Protein AF-A0A9P8IW69-F1 (afdb_monomer_lite)

Foldseek 3Di:
DDPVPPPPDPPCQAADEDEAEQCVDPVNVVVVVVQVPDNRYDHDYYHHDPVPPPD

pLDDT: mean 87.24, std 15.43, range [47.78, 98.12]

Sequence (55 aa):
MDVTTFTEKARDFPKKKCGVLGATGSVGQRFILLLALHPHFTLHAVGASERSAGK

Secondary structure (DSSP, 8-state):
--GGGG---------EEEEEETTTSHHHHHHHHHHTT-SSEEEEEEE--GGGTT-

InterPro domains:
  IPR000534 Semialdehyde dehydrogenase, NAD-binding [PF01118] (18-55)
  IPR036291 NAD(P)-binding domain superfamily [SSF51735] (15-55)
  IPR051823 Aspartate-semialdehyde dehydrogenase-related [PTHR46718] (14-55)

Organism: Aureobasidium melanogenum (NCBI:txid46634)

Structure (mmCIF, N/CA/C/O backbone):
data_AF-A0A9P8IW69-F1
#
_entry.id   AF-A0A9P8IW69-F1
#
loop_
_atom_site.group_PDB
_atom_site.id
_atom_site.type_symbol
_atom_site.label_atom_id
_atom_site.label_alt_id
_atom_site.label_comp_id
_atom_site.label_asym_id
_atom_site.label_entity_id
_atom_site.label_seq_id
_atom_site.pdbx_PDB_ins_code
_atom_site.Cartn_x
_atom_site.Cartn_y
_atom_site.Cartn_z
_atom_site.occupancy
_atom_site.B_iso_or_equiv
_atom_site.auth_seq_id
_atom_site.auth_comp_id
_atom_site.auth_asym_id
_atom_site.auth_atom_id
_atom_site.pdbx_PDB_model_num
ATOM 1 N N . MET A 1 1 ? -23.504 14.734 42.213 1.00 49.22 1 MET A N 1
ATOM 2 C CA . MET A 1 1 ? -22.853 15.455 41.095 1.00 49.22 1 MET A CA 1
ATOM 3 C C . MET A 1 1 ? -22.147 14.387 40.296 1.00 49.22 1 MET A C 1
ATOM 5 O O . MET A 1 1 ? -21.069 13.951 40.680 1.00 49.22 1 MET A O 1
ATOM 9 N N . ASP A 1 2 ? -22.842 13.861 39.294 1.00 47.78 2 ASP A N 1
ATOM 10 C CA . ASP A 1 2 ? -22.515 12.562 38.719 1.00 47.78 2 ASP A CA 1
ATOM 11 C C . ASP A 1 2 ? -21.471 12.718 37.612 1.00 47.78 2 ASP A C 1
ATOM 13 O O . ASP A 1 2 ? -21.705 13.313 36.560 1.00 47.78 2 ASP A O 1
ATOM 17 N N . VAL A 1 3 ? -20.285 12.172 37.890 1.00 63.56 3 VAL A N 1
ATOM 18 C CA . VAL A 1 3 ? -19.084 12.155 37.035 1.00 63.56 3 VAL A CA 1
ATOM 19 C C . VAL A 1 3 ? -19.287 11.396 35.709 1.00 63.56 3 VAL A C 1
ATOM 21 O O . VAL A 1 3 ? -18.429 11.413 34.832 1.00 63.56 3 VAL A O 1
ATOM 24 N N . THR A 1 4 ? -20.444 10.762 35.521 1.00 62.66 4 THR A N 1
ATOM 25 C CA . THR A 1 4 ? -20.796 9.923 34.365 1.00 62.66 4 THR A CA 1
ATOM 26 C C . THR A 1 4 ? -21.065 10.704 33.074 1.00 62.66 4 THR A C 1
ATOM 28 O O . THR A 1 4 ? -21.189 10.094 32.017 1.00 62.66 4 THR A O 1
ATOM 31 N N . THR A 1 5 ? -21.102 12.041 33.117 1.00 59.09 5 THR A N 1
ATOM 32 C CA . THR A 1 5 ? -21.432 12.881 31.945 1.00 59.09 5 THR A CA 1
ATOM 33 C C . THR A 1 5 ? -20.208 13.250 31.083 1.00 59.09 5 THR A C 1
ATOM 35 O O . THR A 1 5 ? -20.368 13.717 29.960 1.00 59.09 5 THR A O 1
ATOM 38 N N . PHE A 1 6 ? -18.975 13.000 31.548 1.00 60.22 6 PHE A N 1
ATOM 39 C CA . PHE A 1 6 ? -17.742 13.383 30.831 1.00 60.22 6 PH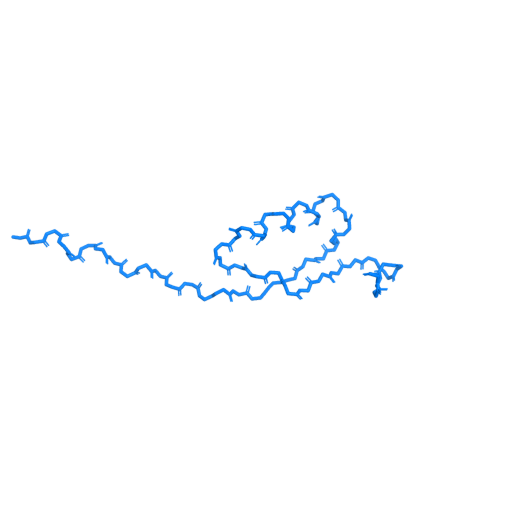E A CA 1
ATOM 40 C C . PHE A 1 6 ? -17.208 12.342 29.840 1.00 60.22 6 PHE A C 1
ATOM 42 O O . PHE A 1 6 ? -16.181 12.577 29.204 1.00 60.22 6 PHE A O 1
ATOM 49 N N . THR A 1 7 ? -17.877 11.200 29.659 1.00 64.62 7 THR A N 1
ATOM 50 C CA . THR A 1 7 ? -17.486 10.244 28.610 1.00 64.62 7 THR A CA 1
ATOM 51 C C . THR A 1 7 ? -18.091 10.709 27.283 1.00 64.62 7 THR A C 1
ATOM 53 O O . THR A 1 7 ? -19.040 10.130 26.750 1.00 64.62 7 THR A O 1
ATOM 56 N N . GLU A 1 8 ? -17.587 11.837 26.783 1.00 56.91 8 GLU A N 1
ATOM 57 C CA . GLU A 1 8 ? -17.901 12.366 25.464 1.00 56.91 8 GLU A CA 1
ATOM 58 C C . GLU A 1 8 ? -17.679 11.265 24.427 1.00 56.91 8 GLU A C 1
ATOM 60 O O . GLU A 1 8 ? -16.554 10.848 24.158 1.00 56.91 8 GLU A O 1
ATOM 65 N N . LYS A 1 9 ? -18.801 10.770 23.898 1.00 58.56 9 LYS A N 1
ATOM 66 C CA . LYS A 1 9 ? -18.985 10.092 22.615 1.00 58.56 9 LYS A CA 1
ATOM 67 C C . LYS A 1 9 ? -17.676 10.032 21.819 1.00 58.56 9 LYS A C 1
ATOM 69 O O . LYS A 1 9 ? -17.317 11.008 21.156 1.00 58.56 9 LYS A O 1
ATOM 74 N N . ALA A 1 10 ? -16.963 8.903 21.914 1.00 62.88 10 ALA A N 1
ATOM 75 C CA . ALA A 1 10 ? -15.772 8.651 21.112 1.00 62.88 10 ALA A CA 1
ATOM 76 C C . ALA A 1 10 ? -16.117 9.033 19.672 1.00 62.88 10 ALA A C 1
ATOM 78 O O . ALA A 1 10 ? -17.084 8.508 19.118 1.00 62.88 10 ALA A O 1
ATOM 79 N N . ARG A 1 11 ? -15.425 10.039 19.125 1.00 64.94 11 ARG A N 1
ATOM 80 C CA . ARG A 1 11 ? -15.684 10.519 17.768 1.00 64.94 11 ARG A CA 1
ATOM 81 C C . ARG A 1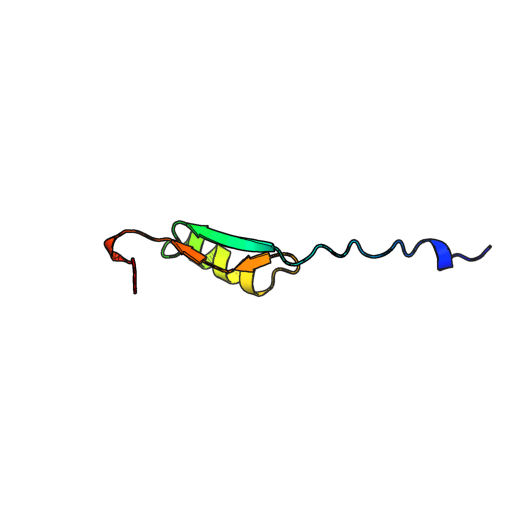 11 ? -15.520 9.315 16.849 1.00 64.94 11 ARG A C 1
ATOM 83 O O . ARG A 1 11 ? -14.399 8.860 16.635 1.00 64.94 11 ARG A O 1
ATOM 90 N N . ASP A 1 12 ? -16.639 8.770 16.382 1.00 69.06 12 ASP A N 1
ATOM 91 C CA . ASP A 1 12 ? -16.631 7.671 15.434 1.00 69.06 12 ASP A CA 1
ATOM 92 C C . ASP A 1 12 ? -16.113 8.247 14.120 1.00 69.06 12 ASP A C 1
ATOM 94 O O . ASP A 1 12 ? -16.807 8.974 13.408 1.00 69.06 12 ASP A O 1
ATOM 98 N N . PHE A 1 13 ? -14.822 8.047 13.878 1.00 70.38 13 PHE A N 1
ATOM 99 C CA . PHE A 1 13 ? -1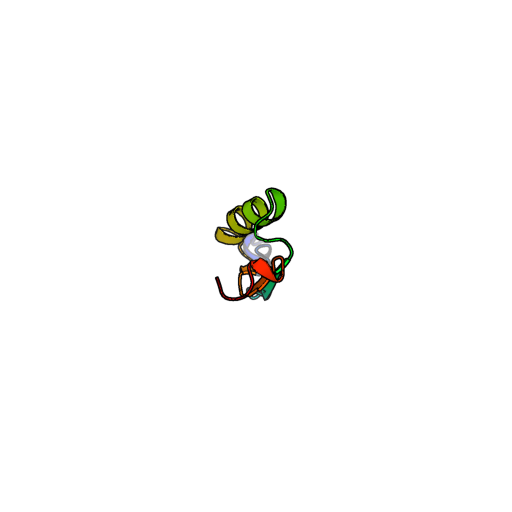4.183 8.429 12.636 1.00 70.38 13 PHE A CA 1
ATOM 100 C C . PHE A 1 13 ? -14.359 7.256 11.676 1.00 70.38 13 PHE A C 1
ATOM 102 O O . PHE A 1 13 ? -13.629 6.266 11.800 1.00 70.38 13 PHE A O 1
ATOM 109 N N . PRO A 1 14 ? -15.299 7.342 10.714 1.00 77.12 14 PRO A N 1
ATOM 110 C CA . PRO A 1 14 ? -15.563 6.236 9.813 1.00 77.12 14 PRO A CA 1
ATOM 111 C C . PRO A 1 14 ? -14.293 5.917 9.032 1.00 77.12 14 PRO A C 1
ATOM 113 O O . PRO A 1 14 ? -13.667 6.828 8.476 1.00 77.12 14 PRO A O 1
ATOM 116 N N . LYS A 1 15 ? -13.926 4.631 8.981 1.00 87.69 15 LYS A N 1
ATOM 117 C CA . LYS A 1 15 ? -12.723 4.160 8.285 1.00 87.69 15 LYS A CA 1
ATOM 118 C C . LYS A 1 15 ? -12.695 4.694 6.854 1.00 87.69 15 LYS A C 1
ATOM 120 O O . LYS A 1 15 ? -13.554 4.368 6.035 1.00 87.69 15 LYS A O 1
ATOM 125 N N . LYS A 1 16 ? -11.710 5.538 6.551 1.00 95.12 16 LYS A N 1
ATOM 126 C CA . LYS A 1 16 ? -11.536 6.139 5.229 1.00 95.12 16 LYS A CA 1
ATOM 127 C C . LYS A 1 16 ? -10.673 5.236 4.359 1.00 95.12 16 LYS A C 1
ATOM 129 O O . LYS A 1 16 ? -9.665 4.690 4.806 1.00 95.12 16 LYS A O 1
ATOM 134 N N . LYS A 1 17 ? -11.068 5.094 3.096 1.00 97.19 17 LYS A N 1
ATOM 135 C CA . LYS A 1 17 ? -10.260 4.401 2.090 1.00 97.19 17 LYS A CA 1
ATOM 136 C C . LYS A 1 17 ? -9.035 5.251 1.767 1.00 97.19 17 LYS A C 1
ATOM 138 O O . LYS A 1 17 ? -9.175 6.447 1.524 1.00 97.19 17 LYS A O 1
ATOM 143 N N . CYS A 1 18 ? -7.860 4.638 1.751 1.00 97.19 18 CYS A N 1
ATOM 144 C CA . CYS A 1 18 ? -6.615 5.298 1.368 1.00 97.19 18 CYS A CA 1
ATOM 145 C C . CYS A 1 18 ? -5.851 4.480 0.323 1.00 97.19 18 CYS A C 1
ATOM 147 O O . CYS A 1 18 ? -6.105 3.286 0.136 1.00 97.19 18 CYS A O 1
ATOM 149 N N . GLY A 1 19 ? -4.916 5.137 -0.362 1.00 97.62 19 GLY A N 1
ATOM 150 C CA . GLY A 1 19 ? -3.980 4.484 -1.267 1.00 97.62 19 GLY A CA 1
ATOM 151 C C . GLY A 1 19 ? -2.534 4.833 -0.936 1.00 97.62 19 GLY A C 1
ATOM 152 O O . GLY A 1 19 ? -2.265 5.909 -0.404 1.00 97.62 19 GLY A O 1
ATOM 153 N N . VAL A 1 20 ? -1.611 3.922 -1.247 1.00 98.12 20 VAL A N 1
ATOM 154 C CA . VAL A 1 20 ? -0.164 4.118 -1.054 1.00 98.12 20 VAL A CA 1
ATOM 155 C C . VAL A 1 20 ? 0.523 4.162 -2.416 1.00 98.12 20 VAL A C 1
ATOM 157 O O . VAL A 1 20 ? 0.458 3.193 -3.170 1.00 98.12 20 VAL A O 1
ATOM 160 N N . LEU A 1 21 ? 1.193 5.273 -2.728 1.00 97.75 21 LEU A N 1
ATOM 161 C CA . LEU A 1 21 ? 2.026 5.423 -3.925 1.00 97.75 21 LEU A CA 1
ATOM 162 C C . LEU A 1 21 ? 3.479 5.057 -3.604 1.00 97.75 21 LEU A C 1
ATOM 164 O O . LEU A 1 21 ? 3.983 5.383 -2.532 1.00 97.75 21 LEU A O 1
ATOM 168 N N . GLY A 1 22 ? 4.153 4.372 -4.527 1.00 96.94 22 GLY A N 1
ATOM 169 C CA . GLY A 1 22 ? 5.489 3.827 -4.278 1.00 96.94 22 GLY A CA 1
ATOM 170 C C . GLY A 1 22 ? 5.471 2.636 -3.315 1.00 96.94 22 GLY A C 1
ATOM 171 O O . GLY A 1 22 ? 6.427 2.436 -2.567 1.00 96.94 22 GLY A O 1
ATOM 172 N N . ALA A 1 23 ? 4.396 1.841 -3.333 1.00 97.31 23 ALA A N 1
ATOM 173 C CA . ALA A 1 23 ? 4.166 0.726 -2.413 1.00 97.31 23 ALA A CA 1
ATOM 174 C C . ALA A 1 23 ? 5.307 -0.312 -2.382 1.00 97.31 23 ALA A C 1
ATOM 176 O O . ALA A 1 23 ? 5.527 -0.950 -1.357 1.00 97.31 23 ALA A O 1
ATOM 177 N N . THR A 1 24 ? 6.063 -0.454 -3.475 1.00 97.31 24 THR A N 1
ATOM 178 C CA . THR A 1 24 ? 7.196 -1.388 -3.577 1.00 97.31 24 THR A CA 1
ATOM 179 C C . THR A 1 24 ? 8.467 -0.899 -2.881 1.00 97.31 24 THR A C 1
ATOM 181 O O . THR A 1 24 ? 9.342 -1.712 -2.598 1.00 97.31 24 THR A O 1
ATOM 184 N N . GLY A 1 25 ? 8.606 0.405 -2.623 1.00 97.12 25 GLY A N 1
ATOM 185 C CA . GLY A 1 25 ? 9.772 0.968 -1.937 1.00 97.12 25 GLY A CA 1
ATOM 186 C C . GLY A 1 25 ? 9.749 0.699 -0.431 1.00 97.12 25 GLY A C 1
ATOM 187 O O . GLY A 1 25 ? 8.701 0.397 0.137 1.00 97.12 25 GLY A O 1
ATOM 188 N N . SER A 1 26 ? 10.890 0.865 0.242 1.00 98.06 26 SER A N 1
ATOM 189 C CA . SER A 1 26 ? 11.019 0.629 1.692 1.00 98.06 26 SER A CA 1
ATOM 190 C C . SER A 1 26 ? 9.999 1.419 2.526 1.00 98.06 26 SER A C 1
ATOM 192 O O . SER A 1 26 ? 9.396 0.884 3.456 1.00 98.06 26 SER A O 1
ATOM 194 N N . VAL A 1 27 ? 9.747 2.676 2.152 1.00 98.00 27 VAL A N 1
ATOM 195 C CA . VAL A 1 27 ? 8.756 3.543 2.808 1.00 98.00 27 VAL A CA 1
ATOM 196 C C . VAL A 1 27 ? 7.327 3.057 2.553 1.00 98.00 27 VAL A C 1
ATOM 198 O O . VAL A 1 27 ? 6.538 2.966 3.491 1.00 98.00 27 VAL A O 1
ATOM 201 N N . GLY A 1 28 ? 6.997 2.697 1.310 1.00 97.50 28 GLY A N 1
ATOM 202 C CA . GLY A 1 28 ? 5.669 2.198 0.942 1.00 97.50 28 GLY A CA 1
ATOM 203 C C . GLY A 1 28 ? 5.311 0.903 1.670 1.00 97.50 28 GLY A C 1
ATOM 204 O O . GLY A 1 28 ? 4.228 0.793 2.242 1.00 97.50 28 GLY A O 1
ATOM 205 N N . GLN A 1 29 ? 6.259 -0.034 1.751 1.00 97.81 29 GLN A N 1
ATOM 206 C CA . GLN A 1 29 ? 6.099 -1.274 2.513 1.00 97.81 29 GLN A CA 1
ATOM 207 C C . GLN A 1 29 ? 5.853 -0.996 4.001 1.00 97.81 29 GLN A C 1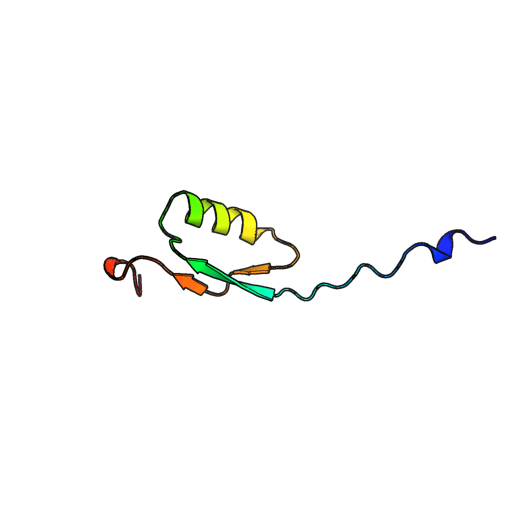
ATOM 209 O O . GLN A 1 29 ? 4.959 -1.587 4.610 1.00 97.81 29 GLN A O 1
ATOM 214 N N . ARG A 1 30 ? 6.593 -0.048 4.594 1.00 97.94 30 ARG A N 1
ATOM 215 C CA . ARG A 1 30 ? 6.378 0.342 5.992 1.00 97.94 30 ARG A CA 1
ATOM 216 C C . ARG A 1 30 ? 5.006 0.980 6.206 1.00 97.94 30 ARG A C 1
ATOM 218 O O . ARG A 1 30 ? 4.363 0.680 7.209 1.00 97.94 30 ARG A O 1
ATOM 225 N N . PHE A 1 31 ? 4.537 1.805 5.271 1.00 97.50 31 PHE A N 1
ATOM 226 C CA . PHE A 1 31 ? 3.185 2.365 5.312 1.00 97.50 31 PHE A CA 1
ATOM 227 C C . PHE A 1 31 ? 2.113 1.278 5.284 1.00 97.50 31 PHE A C 1
ATOM 229 O O . PHE A 1 31 ? 1.181 1.342 6.078 1.00 97.50 31 PHE A O 1
ATOM 236 N N . ILE A 1 32 ? 2.259 0.261 4.432 1.00 97.56 32 ILE A N 1
ATOM 237 C CA . ILE A 1 32 ? 1.317 -0.866 4.371 1.00 97.56 32 ILE A CA 1
ATOM 238 C C . ILE A 1 32 ? 1.244 -1.587 5.724 1.00 97.56 32 ILE A C 1
ATOM 240 O O . ILE A 1 32 ? 0.147 -1.838 6.222 1.00 97.56 32 ILE A O 1
ATOM 244 N N . LEU A 1 33 ? 2.393 -1.849 6.356 1.00 97.38 33 LEU A N 1
ATOM 245 C CA . LEU A 1 33 ? 2.446 -2.482 7.680 1.00 97.38 33 LEU A CA 1
ATOM 246 C C . LEU A 1 33 ? 1.740 -1.650 8.759 1.00 97.38 33 LEU A C 1
ATOM 248 O O . LEU A 1 33 ? 0.998 -2.197 9.569 1.00 97.38 33 LEU A O 1
ATOM 252 N N . LEU A 1 34 ? 1.946 -0.331 8.770 1.00 96.62 34 LEU A N 1
ATOM 253 C CA . LEU A 1 34 ? 1.296 0.561 9.736 1.00 96.62 34 LEU A CA 1
ATOM 254 C C . LEU A 1 34 ? -0.214 0.684 9.479 1.00 96.62 34 LEU A C 1
ATOM 256 O O . LEU A 1 34 ? -1.001 0.733 10.423 1.00 96.62 34 LEU A O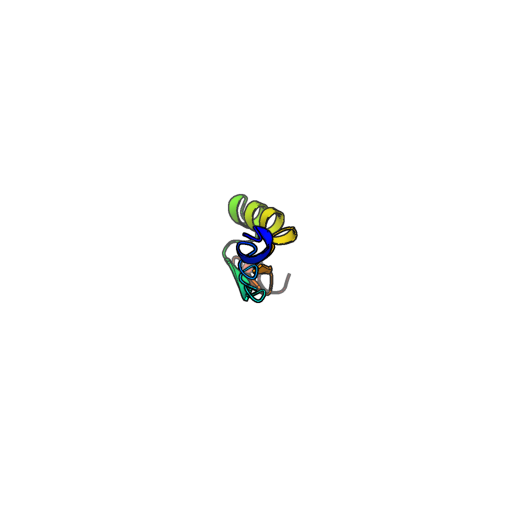 1
ATOM 260 N N . LEU A 1 35 ? -0.627 0.699 8.208 1.00 96.31 35 LEU A N 1
ATOM 261 C CA . LEU A 1 35 ? -2.034 0.780 7.814 1.00 96.31 35 LEU A CA 1
ATOM 262 C C . LEU A 1 35 ? -2.823 -0.488 8.156 1.00 96.31 35 LEU A C 1
ATOM 264 O O . LEU A 1 35 ? -4.028 -0.388 8.375 1.00 96.31 35 LEU A O 1
ATOM 268 N N . ALA A 1 36 ? -2.170 -1.650 8.259 1.00 94.44 36 ALA A N 1
ATOM 269 C CA . ALA A 1 36 ? -2.823 -2.911 8.614 1.00 94.44 36 ALA A CA 1
ATOM 270 C C . ALA A 1 36 ? -3.523 -2.868 9.985 1.00 94.44 36 ALA A C 1
ATOM 272 O O . ALA A 1 36 ? -4.542 -3.528 10.177 1.00 94.44 36 ALA A O 1
ATOM 273 N N . LEU A 1 37 ? -3.004 -2.069 10.924 1.00 92.00 37 LEU A N 1
ATOM 274 C CA . LEU A 1 37 ? -3.553 -1.917 12.276 1.00 92.00 37 LEU A CA 1
ATOM 275 C C . LEU A 1 37 ? -4.172 -0.532 12.520 1.00 92.00 37 LEU A C 1
ATOM 277 O O . LEU A 1 37 ? -4.481 -0.185 13.659 1.00 92.00 37 LEU A O 1
ATOM 281 N N . HIS A 1 38 ? -4.354 0.285 11.477 1.00 93.06 38 HIS A N 1
ATOM 282 C CA . HIS A 1 38 ? -4.794 1.662 11.666 1.00 93.06 38 HIS A CA 1
ATOM 283 C C . HIS A 1 38 ? -6.311 1.750 11.937 1.00 93.06 38 HIS A C 1
ATOM 285 O O . HIS A 1 38 ? -7.114 1.255 11.141 1.00 93.06 38 HIS A O 1
ATOM 291 N N . PRO A 1 39 ? -6.751 2.436 13.009 1.00 91.88 39 PRO A N 1
ATOM 292 C CA . PRO A 1 39 ? -8.165 2.479 13.391 1.00 91.88 39 PRO A CA 1
ATOM 293 C C . PRO A 1 39 ? -9.042 3.249 12.395 1.00 91.88 39 PRO A C 1
ATOM 295 O O . PRO A 1 39 ? -10.213 2.914 12.228 1.00 91.88 39 PRO A O 1
ATOM 298 N N . HIS A 1 40 ? -8.480 4.242 11.698 1.00 92.69 40 HIS A N 1
ATOM 299 C CA . HIS A 1 40 ? -9.249 5.176 10.862 1.00 92.69 40 HIS A CA 1
ATOM 300 C C . HIS A 1 40 ? -9.046 5.005 9.355 1.00 92.69 40 HIS A C 1
ATOM 302 O O . HIS A 1 40 ? -9.714 5.681 8.576 1.00 92.69 40 HIS A O 1
ATOM 308 N N . PHE A 1 41 ? -8.132 4.132 8.924 1.00 95.50 41 PHE A N 1
ATOM 309 C CA . PHE A 1 41 ? -7.804 3.978 7.508 1.00 95.50 41 PHE A CA 1
ATOM 310 C C . PHE A 1 41 ? -7.886 2.521 7.092 1.00 95.50 41 PHE A C 1
ATOM 312 O O . PHE A 1 41 ? -7.577 1.615 7.858 1.00 95.50 41 PHE A O 1
ATOM 319 N N . THR A 1 42 ? -8.323 2.299 5.861 1.00 95.62 42 THR A N 1
ATOM 320 C CA . THR A 1 42 ? -8.319 0.985 5.229 1.00 95.62 42 THR A CA 1
ATOM 321 C C . THR A 1 42 ? -7.639 1.126 3.883 1.00 95.62 42 THR A C 1
ATOM 323 O O . THR A 1 42 ? -8.097 1.887 3.025 1.00 95.62 42 THR A O 1
ATOM 326 N N . LEU A 1 43 ? -6.527 0.410 3.721 1.00 96.50 43 LEU A N 1
ATOM 327 C CA . LEU A 1 43 ? -5.789 0.381 2.469 1.00 96.50 43 LEU A CA 1
ATOM 328 C C . LEU A 1 43 ? -6.686 -0.208 1.376 1.00 96.50 43 LEU A C 1
ATOM 330 O O . LEU A 1 43 ? -7.164 -1.332 1.498 1.00 96.50 43 LEU A O 1
ATOM 334 N N . HIS A 1 44 ? -6.939 0.576 0.333 1.00 97.38 44 HIS A N 1
ATOM 335 C CA . HIS A 1 44 ? -7.853 0.218 -0.749 1.00 97.38 44 HIS A CA 1
ATOM 336 C C . HIS A 1 44 ? -7.146 0.075 -2.097 1.00 97.38 44 HIS A C 1
ATOM 338 O O . HIS A 1 44 ? -7.557 -0.743 -2.913 1.00 97.38 44 HIS A O 1
ATOM 344 N N . ALA A 1 45 ? -6.093 0.858 -2.327 1.00 97.38 45 ALA A N 1
ATOM 345 C CA . ALA A 1 45 ? -5.339 0.842 -3.571 1.00 97.38 45 ALA A CA 1
ATOM 346 C C . ALA A 1 45 ? -3.839 0.980 -3.303 1.00 97.38 45 ALA A C 1
ATOM 348 O O . ALA A 1 45 ? -3.415 1.620 -2.339 1.00 97.38 45 ALA A O 1
ATOM 349 N N . VAL A 1 46 ? -3.026 0.413 -4.185 1.00 97.50 46 VAL A N 1
ATOM 350 C CA . VAL A 1 46 ? -1.575 0.596 -4.178 1.00 97.50 46 VAL A CA 1
ATOM 351 C C . VAL A 1 46 ? -1.11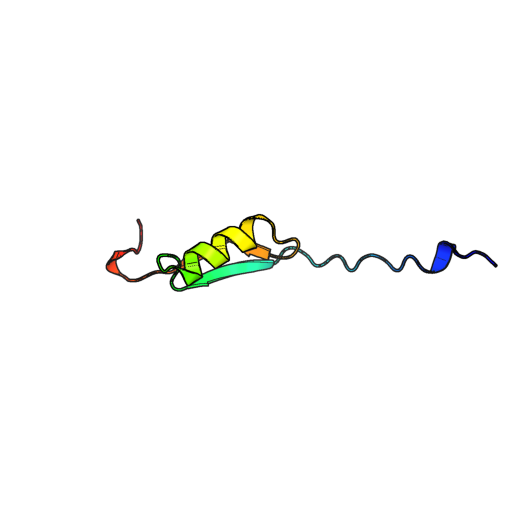2 0.989 -5.570 1.00 97.50 46 VAL A C 1
ATOM 353 O O . VAL A 1 46 ? -1.621 0.492 -6.570 1.00 97.50 46 VAL A O 1
ATOM 356 N N . GLY A 1 47 ? -0.159 1.911 -5.621 1.00 97.62 47 GLY A N 1
ATOM 357 C CA . GLY A 1 47 ? 0.503 2.345 -6.840 1.00 97.62 47 GLY A CA 1
ATOM 358 C C . GLY A 1 47 ? 2.002 2.110 -6.737 1.00 97.62 47 GLY A C 1
ATOM 359 O O . GLY A 1 47 ? 2.610 2.306 -5.682 1.00 97.62 47 GLY A O 1
ATOM 360 N N . ALA A 1 48 ? 2.611 1.708 -7.844 1.00 97.25 48 ALA A N 1
ATOM 361 C CA . ALA A 1 48 ? 4.051 1.537 -7.987 1.00 97.25 48 ALA A CA 1
ATOM 362 C C . ALA A 1 48 ? 4.482 1.989 -9.393 1.00 97.25 48 ALA A C 1
ATOM 364 O O . ALA A 1 48 ? 3.709 2.640 -10.095 1.00 97.25 48 ALA A O 1
ATOM 365 N N . SER A 1 49 ? 5.718 1.688 -9.797 1.00 96.81 49 SER A N 1
ATOM 366 C CA . SER A 1 49 ? 6.173 1.969 -11.162 1.00 96.81 49 SER A CA 1
ATOM 367 C C . SER A 1 49 ? 5.341 1.209 -12.202 1.00 96.81 49 SER A C 1
ATOM 369 O O . SER A 1 49 ? 4.763 0.166 -11.899 1.00 96.81 49 SER A O 1
ATOM 371 N N . GLU A 1 50 ? 5.332 1.687 -13.448 1.00 96.50 50 GLU A N 1
ATOM 372 C CA . GLU A 1 50 ? 4.606 1.047 -14.560 1.00 96.50 50 GLU A CA 1
ATOM 373 C C . GLU A 1 50 ? 4.991 -0.426 -14.742 1.00 96.50 50 GLU A C 1
ATOM 375 O O . GLU A 1 50 ? 4.136 -1.277 -14.964 1.00 96.50 50 GLU A O 1
ATOM 380 N N . ARG A 1 51 ? 6.275 -0.759 -14.542 1.00 95.62 51 ARG A N 1
ATOM 381 C CA . ARG A 1 51 ? 6.780 -2.144 -14.572 1.00 95.62 51 ARG A CA 1
ATOM 382 C C . ARG A 1 51 ? 6.075 -3.057 -13.562 1.00 95.62 51 ARG A C 1
ATOM 384 O O . ARG A 1 51 ? 6.063 -4.274 -13.755 1.00 95.62 51 ARG A O 1
ATOM 391 N N . SER A 1 52 ? 5.581 -2.500 -12.465 1.00 94.94 52 SER A N 1
ATOM 392 C CA . SER A 1 52 ? 4.913 -3.225 -11.385 1.00 94.94 52 SER A CA 1
ATOM 393 C C . SER A 1 52 ? 3.388 -3.164 -11.478 1.00 94.94 52 SER A C 1
ATOM 395 O O . SER A 1 52 ? 2.721 -3.808 -10.677 1.00 94.94 52 SER A O 1
ATOM 397 N N . ALA A 1 53 ? 2.821 -2.412 -12.423 1.00 95.19 53 ALA A N 1
ATOM 398 C CA . ALA A 1 53 ? 1.377 -2.335 -12.591 1.00 95.19 53 ALA A CA 1
ATOM 399 C C . ALA A 1 53 ? 0.798 -3.705 -12.991 1.00 95.19 53 ALA A C 1
ATOM 401 O O . ALA A 1 53 ? 1.326 -4.376 -13.877 1.00 95.19 53 ALA A O 1
ATOM 402 N N . GLY A 1 54 ? -0.287 -4.116 -12.327 1.00 93.06 54 GLY A N 1
ATOM 403 C CA . GLY A 1 54 ? -0.984 -5.382 -12.594 1.00 93.06 54 GLY A CA 1
ATOM 404 C C . GLY A 1 54 ? -0.294 -6.644 -12.061 1.00 93.06 54 GLY A C 1
ATOM 405 O O . GLY A 1 54 ? -0.764 -7.740 -12.358 1.00 93.06 54 GLY A O 1
ATOM 406 N N . LYS A 1 55 ? 0.800 -6.498 -11.306 1.00 86.38 55 LYS A N 1
ATOM 407 C CA . LYS A 1 55 ? 1.460 -7.592 -10.581 1.00 86.38 55 LYS A CA 1
ATOM 408 C C . LYS A 1 55 ? 0.963 -7.711 -9.149 1.00 86.38 55 LYS A C 1
ATOM 410 O O . LYS A 1 55 ? 0.527 -6.677 -8.594 1.00 86.38 55 LYS A O 1
#

Radius of gyration: 17.79 Å; chains: 1; bounding box: 34×23×56 Å